Protein AF-A0A969EFC0-F1 (afdb_monomer_lite)

Radius of gyration: 12.32 Å; chains: 1; bounding box: 27×20×32 Å

pLDDT: mean 90.88, std 5.21, range [69.88, 97.06]

Structure (mmCIF, N/CA/C/O backbone):
data_AF-A0A969EFC0-F1
#
_entry.id   AF-A0A969EFC0-F1
#
loop_
_atom_site.group_PDB
_atom_site.id
_atom_site.type_symbol
_atom_site.label_atom_id
_atom_site.label_alt_id
_atom_site.label_comp_id
_atom_site.label_asym_id
_atom_site.label_entity_id
_atom_site.label_seq_id
_atom_site.pdbx_PDB_ins_code
_atom_site.Cartn_x
_atom_site.Cartn_y
_atom_site.Cartn_z
_atom_site.occupancy
_atom_site.B_iso_or_equiv
_atom_site.auth_seq_id
_atom_site.auth_comp_id
_atom_site.auth_asym_id
_atom_site.auth_atom_id
_atom_site.pdbx_PDB_model_num
ATOM 1 N N . MET A 1 1 ? 14.247 9.168 -7.485 1.00 80.94 1 MET A N 1
ATOM 2 C CA . MET A 1 1 ? 14.512 7.834 -6.908 1.00 80.94 1 MET A CA 1
ATOM 3 C C . MET A 1 1 ? 13.402 7.554 -5.911 1.00 80.94 1 MET A C 1
ATOM 5 O O . MET A 1 1 ? 13.149 8.429 -5.094 1.00 80.94 1 MET A O 1
ATOM 9 N N . LEU A 1 2 ? 12.698 6.427 -6.042 1.00 89.19 2 LEU A N 1
ATOM 10 C CA . LEU A 1 2 ? 11.608 6.031 -5.146 1.00 89.19 2 LEU A CA 1
ATOM 11 C C . LEU A 1 2 ? 12.161 5.066 -4.095 1.00 89.19 2 LEU A C 1
ATOM 13 O O . LEU A 1 2 ? 12.746 4.044 -4.450 1.00 89.19 2 LEU A O 1
ATOM 17 N N . GLU A 1 3 ? 11.987 5.389 -2.820 1.00 92.00 3 GLU A N 1
ATOM 18 C CA . GLU A 1 3 ? 12.242 4.445 -1.734 1.00 92.00 3 GLU A CA 1
ATOM 19 C C . GLU A 1 3 ? 11.087 3.436 -1.659 1.00 92.00 3 GLU A C 1
ATOM 21 O O . GLU A 1 3 ? 9.920 3.825 -1.694 1.00 92.00 3 GLU A O 1
ATOM 26 N N . TYR A 1 4 ? 11.407 2.141 -1.585 1.00 90.31 4 TYR A N 1
ATOM 27 C CA . TYR A 1 4 ? 10.417 1.064 -1.548 1.00 90.31 4 TYR A CA 1
ATOM 28 C C . TYR A 1 4 ? 10.716 0.115 -0.388 1.00 90.31 4 TYR A C 1
ATOM 30 O O . TYR A 1 4 ? 11.720 -0.599 -0.397 1.00 90.31 4 TYR A O 1
ATOM 38 N N . ASP A 1 5 ? 9.840 0.109 0.614 1.00 88.06 5 ASP A N 1
ATOM 39 C CA . ASP A 1 5 ? 10.000 -0.707 1.815 1.00 88.06 5 ASP A CA 1
ATOM 40 C C . ASP A 1 5 ? 9.533 -2.161 1.568 1.00 88.06 5 ASP A C 1
ATOM 42 O O . ASP A 1 5 ? 8.365 -2.417 1.264 1.00 88.06 5 ASP A O 1
ATOM 46 N N . CYS A 1 6 ? 10.458 -3.114 1.743 1.00 86.75 6 CYS A N 1
ATOM 47 C CA . CYS A 1 6 ? 10.267 -4.558 1.541 1.00 86.75 6 CYS A CA 1
ATOM 48 C C . CYS A 1 6 ? 10.020 -5.355 2.837 1.00 86.75 6 CYS A C 1
ATOM 50 O O . CYS A 1 6 ? 10.026 -6.587 2.807 1.00 86.75 6 CYS A O 1
ATOM 52 N N . SER A 1 7 ? 9.858 -4.695 3.985 1.00 87.25 7 SER A N 1
ATOM 53 C CA . SER A 1 7 ? 9.540 -5.372 5.243 1.00 87.25 7 SER A CA 1
ATOM 54 C C . SER A 1 7 ? 8.198 -6.105 5.161 1.00 87.25 7 SER A C 1
ATOM 56 O O . SER A 1 7 ? 7.246 -5.664 4.509 1.00 87.25 7 SER A O 1
ATOM 58 N N . ALA A 1 8 ? 8.114 -7.252 5.837 1.00 81.88 8 ALA A N 1
ATOM 59 C CA . ALA A 1 8 ? 6.877 -8.011 5.933 1.00 81.88 8 ALA A CA 1
ATOM 60 C C . ALA A 1 8 ? 5.888 -7.261 6.839 1.00 81.88 8 ALA A C 1
ATOM 62 O O . ALA A 1 8 ? 5.923 -7.395 8.060 1.00 81.88 8 ALA A O 1
ATOM 63 N N . HIS A 1 9 ? 5.008 -6.464 6.233 1.00 83.50 9 HIS A N 1
ATOM 64 C CA . HIS A 1 9 ? 3.991 -5.697 6.945 1.00 83.50 9 HIS A CA 1
ATOM 65 C C . HIS A 1 9 ? 2.601 -5.947 6.330 1.00 83.50 9 HIS A C 1
ATOM 67 O O . HIS A 1 9 ? 2.198 -5.211 5.424 1.00 83.50 9 HIS A O 1
ATOM 73 N N . PRO A 1 10 ? 1.833 -6.946 6.821 1.00 82.12 10 PRO A N 1
ATOM 74 C CA . PRO A 1 10 ? 0.558 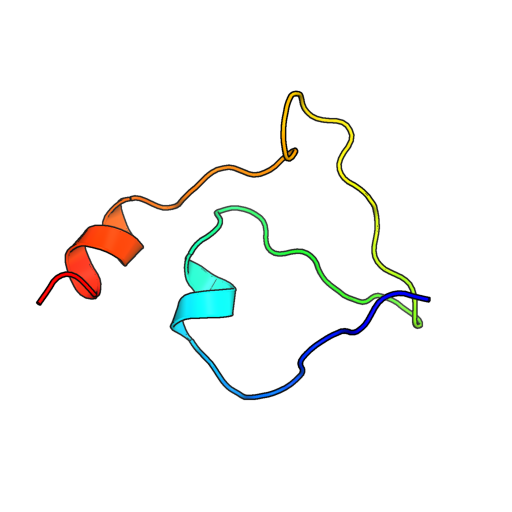-7.358 6.220 1.00 82.12 10 PRO A CA 1
ATOM 75 C C . PRO A 1 10 ? -0.426 -6.205 6.008 1.00 82.12 10 PRO A C 1
ATOM 77 O O . PRO A 1 10 ? -1.012 -6.087 4.939 1.00 82.12 10 PRO A O 1
ATOM 80 N N . PHE A 1 11 ? -0.522 -5.285 6.973 1.00 87.12 11 PHE A N 1
ATOM 81 C CA . PHE A 1 11 ? -1.367 -4.095 6.846 1.00 87.12 11 PHE A CA 1
ATOM 82 C C . PHE A 1 11 ? -1.023 -3.231 5.620 1.00 87.12 11 PHE A C 1
ATOM 84 O O . PHE A 1 11 ? -1.933 -2.804 4.923 1.00 87.12 11 PHE A O 1
ATOM 91 N N . ARG A 1 12 ? 0.261 -3.016 5.287 1.00 85.06 12 ARG A N 1
ATOM 92 C CA . ARG A 1 12 ? 0.657 -2.197 4.125 1.00 85.06 12 ARG A CA 1
ATOM 93 C C . ARG A 1 12 ? 0.180 -2.817 2.816 1.00 85.06 12 ARG A C 1
ATOM 95 O O . ARG A 1 12 ? -0.274 -2.105 1.931 1.00 85.06 12 ARG A O 1
ATOM 102 N N . GLN A 1 13 ? 0.310 -4.136 2.705 1.00 82.38 13 GLN A N 1
ATOM 103 C CA . GLN A 1 13 ? -0.071 -4.871 1.501 1.00 82.38 13 GLN A CA 1
ATOM 104 C C . GLN A 1 13 ? -1.589 -4.999 1.354 1.00 82.38 13 GLN A C 1
ATOM 106 O O . GLN A 1 13 ? -2.065 -5.181 0.243 1.00 82.38 13 GLN A O 1
ATOM 111 N N . GLN A 1 14 ? -2.337 -4.922 2.457 1.00 91.06 14 GLN A N 1
ATOM 112 C CA . GLN A 1 14 ? -3.786 -5.129 2.466 1.00 91.06 14 GLN A CA 1
ATOM 113 C C . GLN A 1 14 ? -4.588 -3.821 2.470 1.00 91.06 14 GLN A C 1
ATOM 115 O O . GLN A 1 14 ? -5.735 -3.824 2.051 1.00 91.06 14 GLN A O 1
ATOM 120 N N . LEU A 1 15 ? -4.017 -2.705 2.937 1.00 94.00 15 LEU A N 1
ATOM 121 C CA . LEU A 1 15 ? -4.749 -1.448 3.140 1.00 94.00 15 LEU A CA 1
ATOM 122 C C . LEU A 1 15 ? -5.387 -0.885 1.862 1.00 94.00 15 LEU A C 1
ATOM 124 O O . LEU A 1 15 ? -6.418 -0.221 1.940 1.00 94.00 15 LEU A O 1
ATOM 128 N N . VAL A 1 16 ? -4.763 -1.101 0.707 1.00 94.56 16 VAL A N 1
ATOM 129 C CA . VAL A 1 16 ? -5.269 -0.640 -0.588 1.00 94.56 16 VAL A CA 1
ATOM 130 C C . VAL A 1 16 ? -5.745 -1.822 -1.418 1.00 94.56 16 VAL A C 1
ATOM 132 O O . VAL A 1 16 ? -5.129 -2.885 -1.395 1.00 94.56 16 VAL A O 1
ATOM 135 N N . THR A 1 17 ? -6.816 -1.627 -2.187 1.00 93.75 17 THR A N 1
ATOM 136 C CA . THR A 1 17 ? -7.390 -2.683 -3.039 1.00 93.75 17 THR A CA 1
ATOM 137 C C . THR A 1 17 ? -6.438 -3.099 -4.164 1.00 93.75 17 THR A C 1
ATOM 139 O O . THR A 1 17 ? -6.472 -4.242 -4.615 1.00 93.75 17 THR A O 1
ATOM 142 N N . GLN A 1 18 ? -5.560 -2.182 -4.587 1.00 91.94 18 GLN A N 1
ATOM 143 C CA . GLN A 1 18 ? -4.534 -2.388 -5.609 1.00 91.94 18 GLN A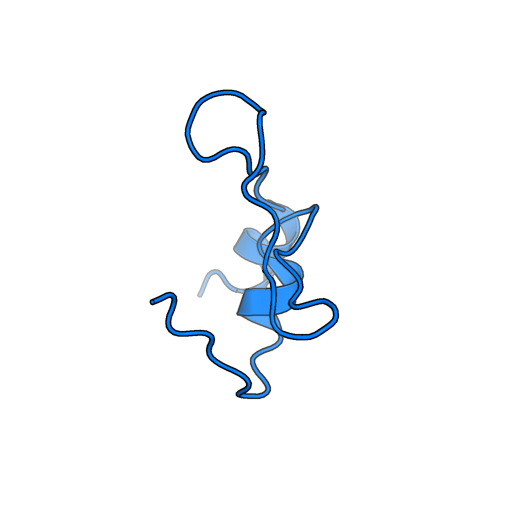 CA 1
ATOM 144 C C . GLN A 1 18 ? -3.175 -1.881 -5.092 1.00 91.94 18 GLN A C 1
ATOM 146 O O . GLN A 1 18 ? -2.885 -0.685 -5.172 1.00 91.94 18 GLN A O 1
ATOM 151 N N . PRO A 1 19 ? -2.338 -2.757 -4.507 1.00 90.00 19 PRO A N 1
ATOM 152 C CA . PRO A 1 19 ? -1.029 -2.369 -3.990 1.00 90.00 19 PRO A CA 1
ATOM 153 C C . PRO A 1 19 ? -0.059 -1.969 -5.101 1.00 90.00 19 PRO A C 1
ATOM 155 O O . PR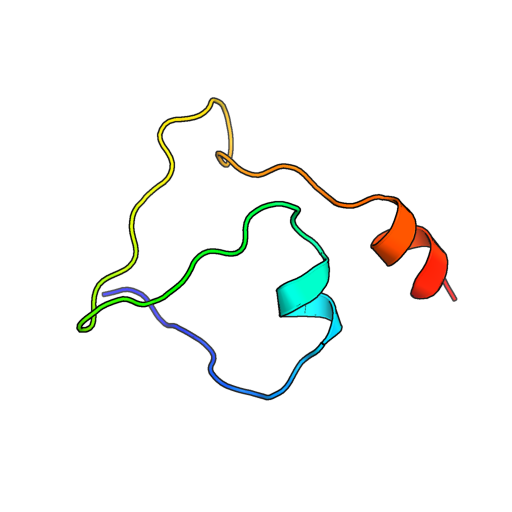O A 1 19 ? 0.040 -2.649 -6.120 1.00 90.00 19 PRO A O 1
ATOM 158 N N . LEU A 1 20 ? 0.730 -0.918 -4.865 1.00 90.81 20 LEU A N 1
ATOM 159 C CA . LEU A 1 20 ? 1.833 -0.546 -5.752 1.00 90.81 20 LEU A CA 1
ATOM 160 C C . LEU A 1 20 ? 2.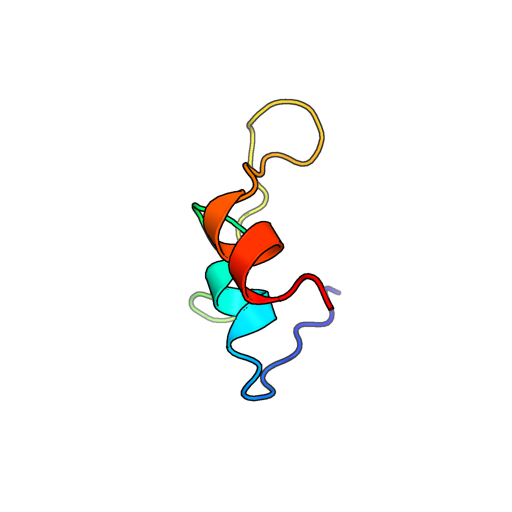925 -1.612 -5.674 1.00 90.81 20 LEU A C 1
ATOM 162 O O . LEU A 1 20 ? 3.554 -1.796 -4.627 1.00 90.81 20 LEU A O 1
ATOM 166 N N . GLN A 1 21 ? 3.158 -2.312 -6.777 1.00 89.88 21 GLN A N 1
ATOM 167 C CA . GLN A 1 21 ? 4.156 -3.370 -6.866 1.00 89.88 21 GLN A CA 1
ATOM 168 C C . GLN A 1 21 ? 5.389 -2.891 -7.616 1.00 89.88 21 GLN A C 1
ATOM 170 O O . GLN A 1 21 ? 5.303 -2.094 -8.548 1.00 89.88 21 GLN A O 1
ATOM 175 N N . ARG A 1 22 ? 6.548 -3.406 -7.204 1.00 92.00 22 ARG A N 1
ATOM 176 C CA . ARG A 1 22 ? 7.788 -3.217 -7.944 1.00 92.00 22 ARG A CA 1
ATOM 177 C C . ARG A 1 22 ? 7.972 -4.362 -8.938 1.00 92.00 22 ARG A C 1
ATOM 179 O O . ARG A 1 22 ? 8.201 -5.491 -8.509 1.00 92.00 22 ARG A O 1
ATOM 186 N N . VAL A 1 23 ? 7.943 -4.060 -10.231 1.00 92.31 23 VAL A N 1
ATOM 187 C CA . VAL A 1 23 ? 8.178 -5.003 -11.334 1.00 92.31 23 VAL A CA 1
ATOM 188 C C . VAL A 1 23 ? 9.465 -4.601 -12.048 1.00 92.31 23 VAL A C 1
ATOM 190 O O . VAL A 1 23 ? 9.625 -3.450 -12.438 1.00 92.31 23 VAL A O 1
ATOM 193 N N . ASP A 1 24 ? 10.432 -5.519 -12.135 1.00 93.62 24 ASP A N 1
ATOM 194 C CA . ASP A 1 24 ? 11.735 -5.298 -12.790 1.00 93.62 24 ASP A CA 1
ATOM 195 C C . ASP A 1 24 ? 12.480 -4.022 -12.346 1.00 93.62 24 ASP A C 1
ATOM 197 O O . ASP A 1 24 ? 13.186 -3.372 -13.113 1.00 93.62 24 ASP A O 1
ATOM 201 N N . GLY A 1 25 ? 12.332 -3.659 -11.067 1.00 92.94 25 GLY A N 1
ATOM 202 C CA . GLY A 1 25 ? 12.957 -2.468 -10.482 1.00 92.94 25 GLY A CA 1
ATOM 203 C C . GLY A 1 25 ? 12.156 -1.172 -10.644 1.00 92.94 25 GLY A C 1
ATOM 204 O O . GLY A 1 25 ? 12.575 -0.148 -10.108 1.00 92.94 25 GLY A O 1
ATOM 205 N N . TRP A 1 26 ? 10.993 -1.222 -11.292 1.00 94.12 26 TRP A N 1
ATOM 206 C CA . TRP A 1 26 ? 10.111 -0.083 -11.546 1.00 94.12 26 TRP A CA 1
ATOM 207 C C . TRP A 1 26 ? 8.797 -0.202 -10.779 1.00 94.12 26 TRP A C 1
ATOM 209 O O . TRP A 1 26 ? 8.368 -1.299 -10.441 1.00 94.12 26 TRP A O 1
ATOM 219 N N . VAL A 1 27 ? 8.175 0.936 -10.482 1.00 93.31 27 VAL A N 1
ATOM 220 C CA . VAL A 1 27 ? 6.828 1.015 -9.905 1.00 93.31 27 VAL A CA 1
ATOM 221 C C . VAL A 1 27 ? 6.008 1.907 -10.818 1.00 93.31 27 VAL A C 1
ATOM 223 O O . VAL A 1 27 ? 6.410 3.044 -11.077 1.00 93.31 27 VAL A O 1
ATOM 226 N N . ASP A 1 28 ? 4.877 1.394 -11.284 1.00 93.44 28 ASP A N 1
ATOM 227 C CA . ASP A 1 28 ? 3.962 2.162 -12.118 1.00 93.44 28 ASP A CA 1
ATOM 228 C C . ASP A 1 28 ? 3.236 3.215 -11.279 1.00 93.44 28 ASP A C 1
ATOM 230 O O . ASP A 1 28 ? 2.785 2.952 -10.160 1.00 93.44 28 ASP A O 1
ATOM 234 N N . VAL A 1 29 ? 3.144 4.431 -11.817 1.00 93.44 29 VAL A N 1
ATOM 235 C CA . VAL A 1 29 ? 2.389 5.522 -11.196 1.00 93.44 29 VAL A CA 1
ATOM 236 C C . VAL A 1 29 ? 0.934 5.410 -11.657 1.00 93.44 29 VAL A C 1
ATOM 238 O O . VAL A 1 29 ? 0.703 5.465 -12.866 1.00 93.44 29 VAL A O 1
ATOM 241 N N . PRO A 1 30 ? -0.042 5.270 -10.742 1.00 93.88 30 PRO A N 1
ATOM 242 C CA . PRO A 1 30 ? -1.451 5.215 -11.115 1.00 93.88 30 PRO A CA 1
ATOM 243 C C . PRO A 1 30 ? -1.915 6.488 -11.832 1.00 93.88 30 PRO A C 1
ATOM 245 O O . PRO A 1 30 ? -1.486 7.593 -11.499 1.00 93.88 30 PRO A O 1
ATOM 248 N N . ASP A 1 31 ? -2.837 6.331 -12.778 1.00 95.62 31 ASP A N 1
ATOM 249 C CA . ASP A 1 31 ? -3.434 7.414 -13.568 1.00 95.62 31 ASP A CA 1
ATOM 250 C C . ASP A 1 31 ? -4.828 7.842 -13.069 1.00 95.62 31 ASP A C 1
ATOM 252 O O . ASP A 1 31 ? -5.387 8.841 -13.531 1.00 95.62 31 ASP A O 1
ATOM 256 N N . ALA A 1 32 ? -5.389 7.115 -12.100 1.00 95.44 32 ALA A N 1
ATOM 257 C CA . ALA A 1 32 ? -6.666 7.444 -11.487 1.00 95.44 32 ALA A CA 1
ATOM 258 C C . ALA A 1 32 ? -6.599 8.763 -10.679 1.00 95.44 32 ALA A C 1
ATOM 260 O O . ALA A 1 32 ? -5.545 9.122 -10.146 1.00 95.44 32 ALA A O 1
ATOM 261 N N . PRO A 1 33 ? -7.723 9.496 -10.536 1.00 97.06 33 PRO A N 1
ATOM 262 C CA . PRO A 1 33 ? -7.739 10.787 -9.851 1.00 97.06 33 PRO A CA 1
ATOM 263 C C . PRO A 1 33 ? -7.211 10.753 -8.408 1.00 97.06 33 PRO A C 1
ATOM 265 O O . PRO A 1 33 ? -7.374 9.778 -7.671 1.00 97.06 33 PRO A O 1
ATOM 268 N N . GLY A 1 34 ? -6.651 11.879 -7.961 1.00 96.12 34 GLY A N 1
ATOM 269 C CA . GLY A 1 34 ? -6.137 12.024 -6.600 1.00 96.12 34 GLY A CA 1
ATOM 270 C C . GLY A 1 34 ? -4.834 11.251 -6.395 1.00 96.12 34 GLY A C 1
ATOM 271 O O . GLY A 1 34 ? -3.892 11.424 -7.158 1.00 96.12 34 GLY A O 1
ATOM 272 N N . LEU A 1 35 ? -4.771 10.425 -5.346 1.00 94.69 35 LEU A N 1
ATOM 273 C CA . LEU A 1 35 ? -3.615 9.554 -5.081 1.00 94.69 35 LEU A CA 1
ATOM 274 C C . LEU A 1 35 ? -3.609 8.285 -5.951 1.00 94.69 35 LEU A C 1
ATOM 276 O O . LEU A 1 35 ? -2.676 7.494 -5.852 1.00 94.69 35 LEU A O 1
ATOM 280 N N . GLY A 1 36 ? -4.662 8.067 -6.747 1.00 95.12 36 GLY A N 1
ATOM 281 C CA . GLY A 1 36 ? -4.786 6.909 -7.626 1.00 95.12 36 GLY A CA 1
ATOM 282 C C . GLY A 1 36 ? -4.874 5.563 -6.899 1.00 95.12 36 GLY A C 1
ATOM 283 O O . GLY A 1 36 ? -4.498 4.537 -7.452 1.00 95.12 36 GLY A O 1
ATOM 284 N N . ILE A 1 37 ? -5.363 5.570 -5.654 1.00 95.19 37 ILE A N 1
ATOM 285 C CA . ILE A 1 37 ? -5.575 4.375 -4.831 1.00 95.19 37 ILE A CA 1
ATOM 286 C C . ILE A 1 37 ? -6.991 4.349 -4.258 1.00 95.19 37 ILE A C 1
ATOM 288 O O . ILE A 1 37 ? -7.616 5.389 -4.040 1.00 95.19 37 ILE A O 1
ATOM 292 N N . GLU A 1 38 ? -7.457 3.151 -3.929 1.00 95.94 38 GLU A N 1
ATOM 293 C CA . GLU A 1 38 ? -8.684 2.917 -3.174 1.00 95.94 38 GLU A CA 1
ATOM 294 C C . GLU A 1 38 ? -8.359 2.137 -1.894 1.00 95.94 38 GLU A C 1
ATOM 296 O O . GLU A 1 38 ? -7.568 1.193 -1.907 1.00 95.94 38 GLU A O 1
ATOM 301 N N . ILE A 1 39 ? -8.947 2.561 -0.772 1.00 95.00 39 ILE A N 1
ATOM 302 C CA . ILE A 1 39 ? -8.698 1.986 0.555 1.00 95.00 39 ILE A CA 1
ATOM 303 C C . ILE A 1 39 ? -9.673 0.841 0.828 1.00 95.00 39 ILE A C 1
ATOM 305 O O . ILE A 1 39 ? -10.890 1.039 0.771 1.00 95.00 39 ILE A O 1
ATOM 309 N N . ASP A 1 40 ? -9.152 -0.311 1.247 1.00 95.38 40 ASP A N 1
ATOM 310 C CA . ASP A 1 40 ? -9.960 -1.382 1.819 1.00 95.38 40 ASP A CA 1
ATOM 311 C C . ASP A 1 40 ? -10.361 -1.026 3.261 1.00 95.38 40 ASP A C 1
ATOM 313 O O . ASP A 1 40 ? -9.592 -1.109 4.227 1.00 95.38 40 ASP A O 1
ATOM 317 N N . ARG A 1 41 ? -11.620 -0.614 3.419 1.00 94.88 41 ARG A N 1
ATOM 318 C CA . ARG A 1 41 ? -12.176 -0.224 4.720 1.00 94.88 41 ARG A CA 1
ATOM 319 C C . ARG A 1 41 ? -12.347 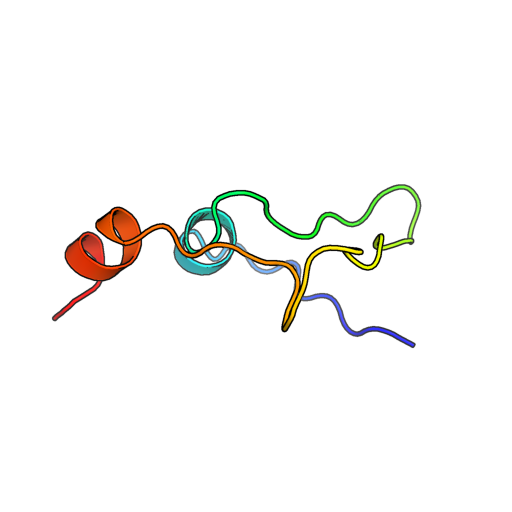-1.401 5.682 1.00 94.88 41 ARG A C 1
ATOM 321 O O . ARG A 1 41 ? -12.401 -1.162 6.887 1.00 94.88 41 ARG A O 1
ATOM 328 N N . GLN A 1 42 ? -12.414 -2.641 5.199 1.00 94.62 42 GLN A N 1
ATOM 329 C CA . GLN A 1 42 ? -12.480 -3.815 6.075 1.00 94.62 42 GLN A CA 1
ATOM 330 C C . GLN A 1 42 ? -11.152 -4.015 6.805 1.00 94.62 42 GLN A C 1
ATOM 332 O O . GLN A 1 42 ? -11.130 -4.350 7.989 1.00 94.62 42 GLN A O 1
ATOM 337 N N . VAL A 1 43 ? -10.036 -3.731 6.128 1.00 93.75 43 VAL A N 1
ATOM 338 C CA . VAL A 1 43 ? -8.705 -3.745 6.742 1.00 93.75 43 VAL A CA 1
ATOM 339 C C . VAL A 1 43 ? -8.622 -2.680 7.830 1.00 93.75 43 VAL A C 1
ATOM 341 O O . VAL A 1 43 ? -8.177 -2.978 8.933 1.00 93.75 43 VAL A O 1
ATOM 344 N N . LEU A 1 44 ? -9.146 -1.474 7.597 1.00 92.75 44 LEU A N 1
ATOM 345 C CA . LEU A 1 44 ? -9.208 -0.455 8.651 1.00 92.75 44 LEU A CA 1
ATOM 346 C C . LEU A 1 44 ? -9.972 -0.932 9.894 1.00 92.75 44 LEU A C 1
ATOM 348 O O . LEU A 1 44 ? -9.486 -0.738 11.002 1.00 92.75 44 LEU A O 1
ATOM 352 N N . GLN A 1 45 ? -11.123 -1.587 9.726 1.00 93.50 45 GLN A N 1
ATOM 353 C CA . GLN A 1 45 ? -11.896 -2.139 10.849 1.00 93.50 45 GLN A CA 1
ATOM 354 C C . GLN A 1 45 ? -11.147 -3.256 11.585 1.00 93.50 45 GLN A C 1
ATOM 356 O O . GLN A 1 45 ? -11.225 -3.362 12.803 1.00 93.50 45 GLN A O 1
ATOM 361 N N . ARG A 1 46 ? -10.395 -4.091 10.862 1.00 92.38 46 ARG A N 1
ATOM 362 C CA . ARG A 1 46 ? -9.595 -5.169 11.461 1.00 92.38 46 ARG A CA 1
ATOM 363 C C . ARG A 1 46 ? -8.461 -4.647 12.345 1.00 92.38 46 ARG A C 1
ATOM 365 O O . ARG A 1 46 ? -8.066 -5.332 13.284 1.00 92.38 46 ARG A O 1
ATOM 372 N N . TYR A 1 47 ? -7.919 -3.480 12.009 1.00 90.19 47 TYR A N 1
ATOM 373 C CA . TYR A 1 47 ? -6.776 -2.871 12.690 1.00 90.19 47 TYR A CA 1
ATOM 374 C C . TYR A 1 47 ? -7.154 -1.644 13.538 1.00 90.19 47 TYR A C 1
ATOM 376 O O . TYR A 1 47 ? -6.262 -0.998 14.088 1.00 90.19 47 TYR A O 1
ATOM 384 N N . SER A 1 48 ? -8.444 -1.316 13.673 1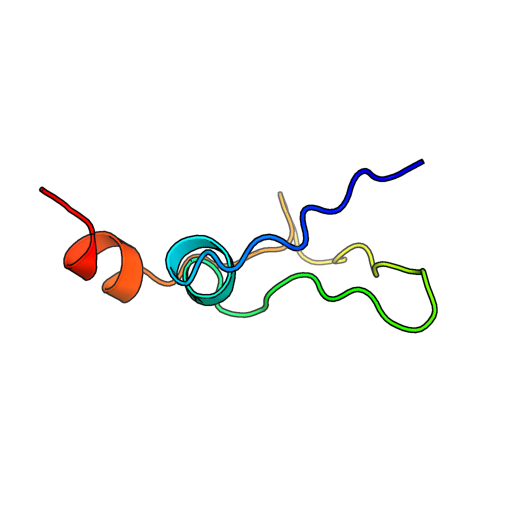.00 83.75 48 SER A N 1
ATOM 385 C CA . SER A 1 48 ? -8.901 -0.304 14.626 1.00 83.75 48 SER A CA 1
ATOM 386 C C . SER A 1 48 ? -8.842 -0.882 16.040 1.00 83.75 48 SER A C 1
ATOM 388 O O . SER A 1 48 ? -9.526 -1.868 16.317 1.00 83.75 48 SER A O 1
ATOM 390 N N . LEU A 1 49 ? -7.997 -0.292 16.891 1.00 69.88 49 LEU A N 1
ATOM 391 C CA . LEU A 1 49 ? -7.890 -0.593 18.325 1.00 69.88 49 LEU A CA 1
ATOM 392 C C . LEU A 1 49 ? -9.165 -0.215 19.086 1.00 69.88 49 LEU A C 1
ATOM 394 O O . LEU A 1 49 ? -9.729 0.860 18.775 1.00 69.88 49 LEU A O 1
#

Foldseek 3Di:
DDDDDPDPDVLQVQQWPDHFDQDPNDTDQAPDPDSNTDGDVVSVVVPDD

Secondary structure (DSSP, 8-state):
------S--HHHHHSBSS---EETTEEPPP-SSTTS--B-HHHHHHH--

Sequence (49 aa):
MLEYDCSAHPFRQQLVTQPLQRVDGWVDVPDAPGLGIEIDRQVLQRYSL